Protein AF-A0A925JYM6-F1 (afdb_monomer_lite)

pLDDT: mean 87.82, std 14.3, range [39.72, 98.0]

Foldseek 3Di:
DDPPPPPDDDDDDDDDPVVLVVLCVVQVHPDSVRSVVSVVVVVVVVVVVVVVVVVVVVVVVVVCVVVVHDDDDPVCPPDDD

Radius of gyration: 20.83 Å; chains: 1; bounding box: 32×36×55 Å

Secondary structure (DSSP, 8-state):
----------------HHHHHHHHHHTT-SSHHHHHHHHHHHHHHHHHHHHHHHHHHHHHHHHHHHTT-----TTS-S---

Structure (mmCIF, N/CA/C/O backbone):
data_AF-A0A925JYM6-F1
#
_entry.id   AF-A0A925JYM6-F1
#
loop_
_atom_site.group_PDB
_atom_site.id
_atom_site.type_symbol
_atom_site.label_atom_id
_atom_site.label_alt_id
_atom_site.label_comp_id
_atom_site.label_asym_id
_atom_site.label_entity_id
_atom_site.label_seq_id
_atom_site.pdbx_PDB_ins_code
_atom_site.Cartn_x
_atom_site.Cartn_y
_atom_site.Cartn_z
_atom_site.occupancy
_atom_site.B_iso_or_equiv
_atom_site.auth_seq_id
_atom_site.auth_comp_id
_atom_site.auth_asym_id
_atom_site.auth_atom_id
_atom_site.pdbx_PDB_model_num
ATOM 1 N N . MET A 1 1 ? 13.306 -20.309 14.190 1.00 39.72 1 MET A N 1
ATOM 2 C CA . MET A 1 1 ? 12.410 -19.430 14.967 1.00 39.72 1 MET A CA 1
ATOM 3 C C . MET A 1 1 ? 13.025 -18.054 14.878 1.00 39.72 1 MET A C 1
ATOM 5 O O . MET A 1 1 ? 13.988 -17.789 15.587 1.00 39.72 1 MET A O 1
ATOM 9 N N . ASP A 1 2 ? 12.571 -17.253 13.920 1.00 44.28 2 ASP A N 1
ATOM 10 C CA . ASP A 1 2 ? 13.158 -15.939 13.675 1.00 44.28 2 ASP A CA 1
ATOM 11 C C . ASP A 1 2 ? 12.783 -15.019 14.833 1.00 44.28 2 ASP A C 1
ATOM 13 O O . ASP A 1 2 ? 11.629 -14.637 15.017 1.00 44.28 2 ASP A O 1
ATOM 17 N N . ASN A 1 3 ? 13.771 -14.736 15.679 1.00 47.84 3 ASN A N 1
ATOM 18 C CA . ASN A 1 3 ? 13.641 -13.833 16.808 1.00 47.84 3 ASN A CA 1
ATOM 19 C C . ASN A 1 3 ? 13.784 -12.392 16.304 1.00 47.84 3 ASN A C 1
ATOM 21 O O . ASN A 1 3 ? 14.787 -11.725 16.556 1.00 47.84 3 ASN A O 1
ATOM 25 N N . THR A 1 4 ? 12.809 -11.923 15.528 1.00 51.75 4 THR A N 1
ATOM 26 C CA . THR A 1 4 ? 12.737 -10.516 15.137 1.00 51.75 4 THR A CA 1
ATOM 27 C C . THR A 1 4 ? 12.163 -9.746 16.318 1.00 51.75 4 THR A C 1
ATOM 29 O O . THR A 1 4 ? 10.956 -9.748 16.564 1.00 51.75 4 THR A O 1
ATOM 32 N N . THR A 1 5 ? 13.031 -9.113 17.102 1.00 55.56 5 THR A N 1
ATOM 33 C CA . THR A 1 5 ? 12.631 -8.229 18.198 1.00 55.56 5 THR A CA 1
ATOM 34 C C . THR A 1 5 ? 11.708 -7.147 17.636 1.00 55.56 5 THR A C 1
ATOM 36 O O . THR A 1 5 ? 12.133 -6.294 16.859 1.00 55.56 5 THR A O 1
ATOM 39 N N . SER A 1 6 ? 10.422 -7.205 17.989 1.00 69.38 6 SER A N 1
ATOM 40 C CA . SER A 1 6 ? 9.400 -6.264 17.523 1.00 69.38 6 SER A CA 1
ATOM 41 C C . SER A 1 6 ? 9.789 -4.833 17.918 1.00 69.38 6 SER A C 1
ATOM 43 O O . SER A 1 6 ? 9.634 -4.451 19.075 1.00 69.38 6 SER A O 1
ATOM 45 N N . GLN A 1 7 ? 10.233 -4.019 16.953 1.00 84.31 7 GLN A N 1
ATOM 46 C CA . GLN A 1 7 ? 10.549 -2.587 17.120 1.00 84.31 7 GLN A CA 1
ATOM 47 C C . GLN A 1 7 ? 9.293 -1.704 17.276 1.00 84.31 7 GLN A C 1
ATOM 49 O O . GLN A 1 7 ? 9.334 -0.490 17.063 1.00 84.31 7 GLN A O 1
ATOM 54 N N . ARG A 1 8 ? 8.150 -2.299 17.641 1.00 81.56 8 ARG A N 1
ATOM 55 C CA . ARG A 1 8 ? 6.898 -1.571 17.838 1.00 81.56 8 ARG A CA 1
ATOM 56 C C . ARG A 1 8 ? 7.045 -0.586 18.986 1.00 81.56 8 ARG A C 1
ATOM 58 O O . ARG A 1 8 ? 7.463 -0.931 20.090 1.00 81.56 8 ARG A O 1
ATOM 65 N N . ARG A 1 9 ? 6.659 0.655 18.719 1.00 85.56 9 ARG A N 1
ATOM 66 C CA . ARG A 1 9 ? 6.604 1.731 19.704 1.00 85.56 9 ARG A CA 1
ATOM 67 C C . ARG A 1 9 ? 5.207 2.322 19.685 1.00 85.56 9 ARG A C 1
ATOM 69 O O . ARG A 1 9 ? 4.707 2.651 18.615 1.00 85.56 9 ARG A O 1
ATOM 76 N N . ASN A 1 10 ? 4.612 2.513 20.859 1.00 84.38 10 ASN A N 1
ATOM 77 C CA . ASN A 1 10 ? 3.343 3.225 20.963 1.00 84.38 10 ASN A CA 1
ATOM 78 C C . ASN A 1 10 ? 3.551 4.690 20.567 1.00 84.38 10 ASN A C 1
ATOM 80 O O . ASN A 1 10 ? 4.442 5.369 21.083 1.00 84.38 10 ASN A O 1
ATOM 84 N N . LYS A 1 11 ? 2.738 5.163 19.625 1.00 83.12 11 LYS A N 1
ATOM 85 C CA . LYS A 1 11 ? 2.733 6.545 19.147 1.00 83.12 11 LYS A CA 1
ATOM 86 C C . LYS A 1 11 ? 1.350 7.133 19.389 1.00 83.12 11 LYS A C 1
ATOM 88 O O . LYS A 1 11 ? 0.352 6.490 19.087 1.00 83.12 11 LYS A O 1
ATOM 93 N N . HIS A 1 12 ? 1.293 8.351 19.916 1.00 87.50 12 HIS A N 1
ATOM 94 C CA . HIS A 1 12 ? 0.051 9.116 19.989 1.00 87.50 12 HIS A CA 1
ATOM 95 C C . HIS A 1 12 ? -0.077 9.947 18.715 1.00 87.50 12 HIS A C 1
ATOM 97 O O . HIS A 1 12 ? 0.585 10.970 18.565 1.00 87.50 12 HIS A O 1
ATOM 103 N N . LEU A 1 13 ? -0.883 9.454 17.778 1.00 89.69 13 LEU A N 1
ATOM 104 C CA . LEU A 1 13 ? -1.172 10.109 16.506 1.00 89.69 13 LEU A CA 1
ATOM 105 C C . LEU A 1 13 ? -2.616 10.608 16.513 1.00 89.69 13 LEU A C 1
ATOM 107 O O . LEU A 1 13 ? -3.502 9.934 17.035 1.00 89.69 13 LEU A O 1
ATOM 111 N N . ILE A 1 14 ? -2.856 11.764 15.897 1.00 94.25 14 ILE A N 1
ATOM 112 C CA . ILE A 1 14 ? -4.208 12.242 15.598 1.00 94.25 14 ILE A CA 1
ATOM 113 C C . ILE A 1 14 ? -4.522 11.795 14.172 1.00 94.25 14 ILE A C 1
ATOM 115 O O . ILE A 1 14 ? -3.892 12.258 13.223 1.00 94.25 14 ILE A O 1
ATOM 119 N N . LEU A 1 15 ? -5.460 10.861 14.030 1.00 93.44 15 LEU A N 1
ATOM 120 C CA . LEU A 1 15 ? -5.827 10.255 12.753 1.00 93.44 15 LEU A CA 1
ATOM 121 C C . LEU A 1 15 ? -7.315 10.456 12.470 1.00 93.44 15 LEU A C 1
ATOM 123 O O . LEU A 1 15 ? -8.142 10.526 13.377 1.00 93.44 15 LEU A O 1
ATOM 127 N N . ASP A 1 16 ? -7.653 10.526 11.186 1.00 97.19 16 ASP A N 1
ATOM 128 C CA . ASP A 1 16 ? -9.040 10.577 10.732 1.00 97.19 16 ASP A CA 1
ATOM 129 C C . ASP A 1 16 ? -9.701 9.201 10.909 1.00 97.19 16 ASP A C 1
ATOM 131 O O . ASP A 1 16 ? -9.361 8.221 10.232 1.00 97.19 16 ASP A O 1
ATOM 135 N N . GLN A 1 17 ? -10.680 9.144 11.811 1.00 96.69 17 GLN A N 1
ATOM 136 C CA . GLN A 1 17 ? -11.372 7.914 12.175 1.00 96.69 17 GLN A CA 1
ATOM 137 C C . GLN A 1 17 ? -12.155 7.295 11.008 1.00 96.69 17 GLN A C 1
ATOM 139 O O . GLN A 1 17 ? -12.233 6.068 10.892 1.00 96.69 17 GLN A O 1
ATOM 144 N N . ALA A 1 18 ? -12.713 8.111 10.109 1.00 97.81 18 ALA A N 1
ATOM 145 C CA . ALA A 1 18 ? -13.451 7.609 8.953 1.00 97.81 18 ALA A CA 1
ATOM 146 C C . ALA A 1 18 ? -12.503 6.935 7.951 1.00 97.81 18 ALA A C 1
ATOM 148 O O . ALA A 1 18 ? -12.812 5.860 7.422 1.00 97.81 18 ALA A O 1
ATOM 149 N N . LYS A 1 19 ? -11.314 7.517 7.742 1.00 97.12 19 LYS A N 1
ATOM 150 C CA . LYS A 1 19 ? -10.266 6.909 6.907 1.00 97.12 19 LYS A CA 1
ATOM 151 C C . LYS A 1 19 ? -9.766 5.596 7.500 1.00 97.12 19 LYS A C 1
ATOM 153 O O . LYS A 1 19 ? -9.659 4.623 6.755 1.00 97.12 19 LYS A O 1
ATOM 158 N N . LEU A 1 20 ? -9.548 5.526 8.816 1.00 96.31 20 LEU A N 1
ATOM 159 C CA . LEU A 1 20 ? -9.140 4.287 9.488 1.00 96.31 20 LEU A CA 1
ATOM 160 C C . LEU A 1 20 ? -10.173 3.171 9.315 1.00 96.31 20 LEU A C 1
ATOM 162 O O . LEU A 1 20 ? -9.818 2.065 8.914 1.00 96.31 20 LEU A O 1
ATOM 166 N N . LYS A 1 21 ? -11.465 3.457 9.518 1.00 97.38 21 LYS A N 1
ATOM 167 C CA . LYS A 1 21 ? -12.527 2.455 9.311 1.00 97.38 21 LYS A CA 1
ATOM 168 C C . LYS A 1 21 ? -12.604 1.978 7.863 1.00 97.38 21 LYS A C 1
ATOM 170 O O . LYS A 1 21 ? -12.849 0.795 7.622 1.00 97.38 21 LYS A O 1
ATOM 175 N N . LYS A 1 22 ? -12.386 2.869 6.891 1.00 97.62 22 LYS A N 1
ATOM 176 C CA . LYS A 1 22 ? -12.325 2.487 5.475 1.00 97.62 22 LYS A CA 1
ATOM 177 C C . LYS A 1 22 ? -11.105 1.608 5.192 1.00 97.62 22 LYS A C 1
ATOM 179 O O . LYS A 1 22 ? -11.263 0.572 4.551 1.00 97.62 22 LYS A O 1
ATOM 184 N N . ALA A 1 23 ? -9.935 1.973 5.712 1.00 97.19 23 ALA A N 1
ATOM 185 C CA . ALA A 1 23 ? -8.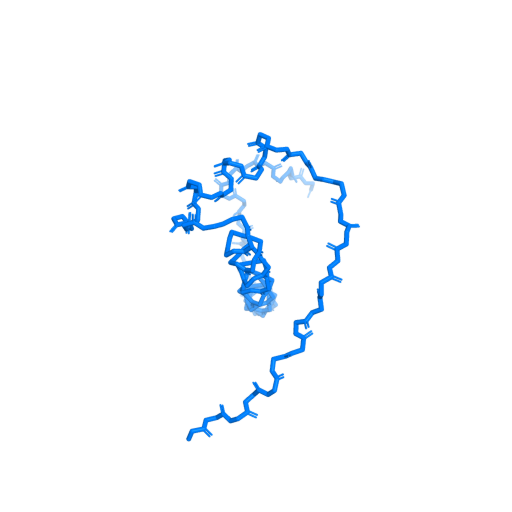713 1.185 5.578 1.00 97.19 23 ALA A CA 1
ATOM 186 C C . ALA A 1 23 ? -8.869 -0.214 6.195 1.00 97.19 23 ALA A C 1
ATOM 188 O O . ALA A 1 23 ? -8.543 -1.194 5.535 1.00 97.19 23 ALA A O 1
ATOM 189 N N . GLN A 1 24 ? -9.467 -0.334 7.389 1.00 98.00 24 GLN A N 1
ATOM 190 C CA . GLN A 1 24 ? -9.768 -1.633 8.005 1.00 98.00 24 GLN A CA 1
ATOM 191 C C . GLN A 1 24 ? -10.595 -2.537 7.081 1.00 98.00 24 GLN A C 1
ATOM 193 O O . GLN A 1 24 ? -10.267 -3.709 6.919 1.00 98.00 24 GLN A O 1
ATOM 198 N N . LYS A 1 25 ? -11.641 -1.990 6.444 1.00 97.62 25 LYS A N 1
ATOM 199 C CA . LYS A 1 25 ? -12.491 -2.743 5.507 1.00 97.62 25 LYS A CA 1
ATOM 200 C C . LYS A 1 25 ? -11.732 -3.163 4.251 1.00 97.62 25 LYS A C 1
ATOM 202 O O . LYS A 1 25 ? -11.807 -4.324 3.872 1.00 97.62 25 LYS A O 1
ATOM 207 N N . VAL A 1 26 ? -11.006 -2.234 3.625 1.00 97.75 26 VAL A N 1
ATOM 208 C CA . VAL A 1 26 ? -10.237 -2.494 2.394 1.00 97.75 26 VAL A CA 1
ATOM 209 C C . VAL A 1 26 ? -9.151 -3.544 2.632 1.00 97.75 26 VAL A C 1
ATOM 211 O O . VAL A 1 26 ? -8.960 -4.424 1.802 1.00 97.75 26 VAL A O 1
ATOM 214 N N . LEU A 1 27 ? -8.476 -3.479 3.779 1.00 97.19 27 LEU A N 1
ATOM 215 C CA . LEU A 1 27 ? -7.353 -4.352 4.123 1.00 97.19 27 LEU A CA 1
ATOM 216 C C . LEU A 1 27 ? -7.776 -5.623 4.877 1.00 97.19 27 LEU A C 1
ATOM 218 O O . LEU A 1 27 ? -6.914 -6.401 5.289 1.00 97.19 27 LEU A O 1
ATOM 222 N N . GLY A 1 28 ? -9.078 -5.826 5.118 1.00 96.75 28 GLY A N 1
ATOM 223 C CA . GLY A 1 28 ? -9.601 -6.967 5.878 1.00 96.75 28 GLY A CA 1
ATOM 224 C C . GLY A 1 28 ? -9.022 -7.085 7.294 1.00 96.75 28 GLY A C 1
ATOM 225 O O . GLY A 1 28 ? -8.797 -8.195 7.778 1.00 96.75 28 GLY A O 1
ATOM 226 N N . ALA A 1 29 ? -8.701 -5.955 7.927 1.00 97.75 29 ALA A N 1
ATOM 227 C CA . ALA A 1 29 ? -8.059 -5.902 9.237 1.00 97.75 29 ALA A CA 1
ATOM 228 C C . ALA A 1 29 ? -9.096 -5.856 10.367 1.00 97.75 29 ALA A C 1
ATOM 230 O O . ALA A 1 29 ? -10.091 -5.131 10.294 1.00 97.75 29 ALA A O 1
ATOM 231 N N . LYS A 1 30 ? -8.838 -6.593 11.450 1.00 96.25 30 LYS A N 1
ATOM 232 C CA . LYS A 1 30 ? -9.719 -6.671 12.623 1.00 96.25 30 LYS A CA 1
ATOM 233 C C . LYS A 1 30 ? -9.541 -5.474 13.552 1.00 96.25 30 LYS A C 1
ATOM 235 O O . LYS A 1 30 ? -10.500 -5.053 14.194 1.00 96.25 30 LYS A O 1
ATOM 240 N N . THR A 1 31 ? -8.337 -4.905 13.613 1.00 95.88 31 THR A N 1
ATOM 241 C CA . THR A 1 31 ? -8.018 -3.749 14.472 1.00 95.88 31 THR A CA 1
ATOM 242 C C . THR A 1 31 ? -7.464 -2.568 13.678 1.00 95.88 31 THR A C 1
ATOM 244 O O . THR A 1 31 ? -7.056 -2.714 12.526 1.00 95.88 31 THR A O 1
ATOM 247 N N . GLU A 1 32 ? -7.486 -1.376 14.276 1.00 94.44 32 GLU A N 1
ATOM 248 C CA . GLU A 1 32 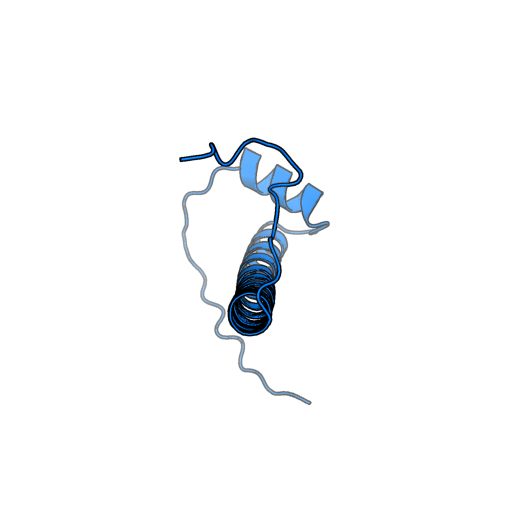? -6.930 -0.164 13.658 1.00 94.44 32 GLU A CA 1
ATOM 249 C C . GLU A 1 32 ? -5.408 -0.261 13.536 1.00 94.44 32 GLU A C 1
ATOM 251 O O . GLU A 1 32 ? -4.862 0.071 12.489 1.00 94.44 32 GLU A O 1
ATOM 256 N N . THR A 1 33 ? -4.734 -0.810 14.550 1.00 93.81 33 THR A N 1
ATOM 257 C CA . THR A 1 33 ? -3.298 -1.108 14.490 1.00 93.81 33 THR A CA 1
ATOM 258 C C . THR A 1 33 ? -2.980 -2.069 13.351 1.00 93.81 33 THR A C 1
ATOM 260 O O . THR A 1 33 ? -2.103 -1.784 12.550 1.00 93.81 33 THR A O 1
ATOM 263 N N . GLU A 1 34 ? -3.722 -3.169 13.216 1.00 95.81 34 GLU A N 1
ATOM 264 C CA . GLU A 1 34 ? -3.523 -4.124 12.118 1.00 95.81 34 GLU A CA 1
ATOM 265 C C . GLU A 1 34 ? -3.748 -3.480 10.744 1.00 95.81 34 GLU A C 1
ATOM 267 O O . GLU A 1 34 ? -3.021 -3.787 9.804 1.00 95.81 34 GLU A O 1
ATOM 272 N N . ALA A 1 35 ? -4.717 -2.569 10.616 1.00 97.12 35 ALA A N 1
ATOM 273 C CA . ALA A 1 35 ? -4.917 -1.830 9.373 1.00 97.12 35 ALA A CA 1
ATOM 274 C C . ALA A 1 35 ? -3.742 -0.906 9.052 1.00 97.12 35 ALA A C 1
ATOM 276 O O . ALA A 1 35 ? -3.354 -0.820 7.892 1.00 97.12 35 ALA A O 1
ATOM 277 N N . ILE A 1 36 ? -3.175 -0.231 10.055 1.00 94.88 36 ILE A N 1
ATOM 278 C CA . ILE A 1 36 ? -2.000 0.625 9.868 1.00 94.88 36 ILE A CA 1
ATOM 279 C C . ILE A 1 36 ? -0.793 -0.220 9.457 1.00 94.88 36 ILE A C 1
ATOM 281 O O . ILE A 1 36 ? -0.165 0.096 8.454 1.00 94.88 36 ILE A O 1
ATOM 285 N N . GLU A 1 37 ? -0.505 -1.311 10.168 1.00 95.12 37 GLU A N 1
ATOM 286 C CA . GLU A 1 37 ? 0.630 -2.189 9.848 1.00 95.12 37 GLU A CA 1
ATOM 287 C C . GLU A 1 37 ? 0.491 -2.771 8.431 1.00 95.12 37 GLU A C 1
ATOM 289 O O . GLU A 1 37 ? 1.398 -2.627 7.621 1.00 95.12 37 GLU A O 1
ATOM 294 N N . ARG A 1 38 ? -0.689 -3.293 8.061 1.00 96.88 38 ARG A N 1
ATOM 295 C CA . ARG A 1 38 ? -0.935 -3.792 6.695 1.00 96.88 38 ARG A CA 1
ATOM 296 C C . ARG A 1 38 ? -0.838 -2.710 5.626 1.00 96.88 38 ARG A C 1
ATOM 298 O O . ARG A 1 38 ? -0.422 -3.000 4.509 1.00 96.88 38 ARG A O 1
ATOM 305 N N . ALA A 1 39 ? -1.261 -1.482 5.925 1.00 96.88 39 ALA A N 1
ATOM 306 C CA . ALA A 1 39 ? -1.123 -0.371 4.990 1.00 96.88 39 ALA A CA 1
ATOM 307 C C . ALA A 1 39 ? 0.353 -0.023 4.757 1.00 96.88 39 ALA A C 1
ATOM 309 O O . ALA A 1 39 ? 0.735 0.260 3.622 1.00 96.88 39 ALA A O 1
ATOM 310 N N . LEU A 1 40 ? 1.169 -0.063 5.817 1.00 95.88 40 LEU A N 1
ATOM 311 C CA . LEU A 1 40 ? 2.612 0.158 5.739 1.00 95.88 40 LEU A CA 1
ATOM 312 C C . LEU A 1 40 ? 3.302 -0.955 4.943 1.00 95.88 40 LEU A C 1
ATOM 314 O O . LEU A 1 40 ? 4.045 -0.651 4.013 1.00 95.88 40 LEU A O 1
ATOM 318 N N . ASP A 1 41 ? 2.992 -2.218 5.231 1.00 96.62 41 ASP A N 1
ATOM 319 C CA . ASP A 1 41 ? 3.512 -3.353 4.460 1.00 96.62 41 ASP A CA 1
ATOM 320 C C . ASP A 1 41 ? 3.121 -3.221 2.980 1.00 96.62 41 ASP A C 1
ATOM 322 O O . ASP A 1 41 ? 3.960 -3.295 2.086 1.00 96.62 41 ASP A O 1
ATOM 326 N N . SER A 1 42 ? 1.849 -2.907 2.708 1.00 96.81 42 SER A N 1
ATOM 327 C CA . SER A 1 42 ? 1.343 -2.778 1.342 1.00 96.81 42 SER A CA 1
ATOM 328 C C . SER A 1 42 ? 2.020 -1.665 0.543 1.00 96.81 42 SER A C 1
ATOM 330 O O . SER A 1 42 ? 2.188 -1.838 -0.664 1.00 96.81 42 SER A O 1
ATOM 332 N N . VAL A 1 43 ? 2.347 -0.518 1.153 1.00 97.19 43 VAL A N 1
ATOM 333 C CA . VAL A 1 43 ? 3.005 0.584 0.428 1.00 97.19 43 VAL A CA 1
ATOM 334 C C . VAL A 1 43 ? 4.482 0.287 0.176 1.00 97.19 43 VAL A C 1
ATOM 336 O O . VAL A 1 43 ? 4.987 0.638 -0.887 1.00 97.19 43 VAL A O 1
ATOM 339 N N . ILE A 1 44 ? 5.151 -0.407 1.102 1.00 97.25 44 ILE A N 1
ATOM 340 C CA . ILE A 1 44 ? 6.534 -0.864 0.920 1.00 97.25 44 ILE A CA 1
ATOM 341 C C . ILE A 1 44 ? 6.594 -1.883 -0.222 1.00 97.25 44 ILE A C 1
ATOM 343 O O . ILE A 1 44 ? 7.359 -1.705 -1.169 1.00 97.25 44 ILE A O 1
ATOM 347 N N . ASP A 1 45 ? 5.723 -2.893 -0.194 1.00 96.56 45 ASP A N 1
ATOM 348 C CA . ASP A 1 45 ? 5.663 -3.915 -1.239 1.00 96.56 45 ASP A CA 1
ATOM 349 C C . ASP A 1 45 ? 5.337 -3.318 -2.618 1.00 96.56 45 ASP A C 1
ATOM 351 O O . ASP A 1 45 ? 5.832 -3.780 -3.651 1.00 96.56 45 ASP A O 1
ATOM 355 N N . GLU A 1 46 ? 4.467 -2.306 -2.654 1.00 97.38 46 GLU A N 1
ATOM 356 C CA . GLU A 1 46 ? 4.106 -1.596 -3.880 1.00 97.38 46 GLU A CA 1
ATOM 357 C C . GLU A 1 46 ? 5.285 -0.796 -4.445 1.00 97.38 46 GLU A C 1
ATOM 359 O O . GLU A 1 46 ? 5.525 -0.855 -5.651 1.00 97.38 46 GLU A O 1
ATOM 364 N N . ASP A 1 47 ? 6.064 -0.112 -3.602 1.00 97.75 47 ASP A N 1
ATOM 365 C CA . ASP A 1 47 ? 7.285 0.575 -4.037 1.00 97.75 47 ASP A CA 1
ATOM 366 C C . ASP A 1 47 ? 8.299 -0.410 -4.638 1.00 97.75 47 ASP A C 1
ATOM 368 O O . ASP A 1 47 ? 8.821 -0.190 -5.734 1.00 97.75 47 ASP A O 1
ATOM 372 N N . GLU A 1 48 ? 8.505 -1.565 -4.001 1.00 96.75 48 GLU A N 1
ATOM 373 C CA . GLU A 1 48 ? 9.403 -2.598 -4.524 1.00 96.75 48 GLU A CA 1
ATOM 374 C C . GLU A 1 48 ? 8.931 -3.177 -5.865 1.00 96.75 48 GLU A C 1
ATOM 376 O O . GLU A 1 48 ? 9.741 -3.431 -6.770 1.00 96.75 48 GLU A O 1
ATOM 381 N N . ARG A 1 49 ? 7.621 -3.410 -6.023 1.00 96.56 49 ARG A N 1
ATOM 382 C CA . ARG A 1 49 ? 7.033 -3.828 -7.306 1.00 96.56 49 ARG A CA 1
ATOM 383 C C . ARG A 1 49 ? 7.241 -2.763 -8.374 1.00 96.56 49 ARG A C 1
ATOM 385 O O . ARG A 1 49 ? 7.739 -3.093 -9.452 1.00 96.56 49 ARG A O 1
ATOM 392 N N . ASN A 1 50 ? 6.932 -1.509 -8.064 1.00 97.06 50 ASN A N 1
ATOM 393 C CA . ASN A 1 50 ? 7.059 -0.394 -8.996 1.00 97.06 50 ASN A CA 1
ATOM 394 C C . ASN A 1 50 ? 8.508 -0.170 -9.413 1.00 97.06 50 ASN A C 1
ATOM 396 O O . ASN A 1 50 ? 8.787 -0.034 -10.603 1.00 97.06 50 ASN A O 1
ATOM 400 N N . ARG A 1 51 ? 9.455 -0.238 -8.476 1.00 96.75 51 ARG A N 1
ATOM 401 C CA . ARG A 1 51 ? 10.885 -0.140 -8.777 1.00 96.75 51 ARG A CA 1
ATOM 402 C C . ARG A 1 51 ? 11.346 -1.243 -9.728 1.00 96.75 51 ARG A C 1
ATOM 404 O O . ARG A 1 51 ? 12.090 -0.967 -10.670 1.00 96.75 51 ARG A O 1
ATOM 411 N N . ARG A 1 52 ? 10.907 -2.489 -9.514 1.00 97.00 52 ARG A N 1
ATOM 412 C CA . ARG A 1 52 ? 11.231 -3.612 -10.411 1.00 97.00 52 ARG A CA 1
ATOM 413 C C . ARG A 1 52 ? 10.603 -3.443 -11.791 1.00 97.00 52 ARG A C 1
ATOM 415 O O . ARG A 1 52 ? 11.297 -3.642 -12.786 1.00 97.00 52 ARG A O 1
ATOM 422 N N . ALA A 1 53 ? 9.331 -3.053 -11.851 1.00 96.69 53 ALA A N 1
ATOM 423 C CA . ALA A 1 53 ? 8.625 -2.810 -13.104 1.00 96.69 53 ALA A CA 1
ATOM 424 C C . ALA A 1 53 ? 9.298 -1.692 -13.913 1.00 96.69 53 ALA A C 1
ATOM 426 O O . ALA A 1 53 ? 9.597 -1.888 -15.089 1.00 96.69 53 ALA A O 1
ATOM 427 N N . TRP A 1 54 ? 9.638 -0.571 -13.272 1.00 95.75 54 TRP A N 1
ATOM 428 C CA . TRP A 1 54 ? 10.344 0.536 -13.915 1.00 95.75 54 TRP A CA 1
ATOM 429 C C . TRP A 1 54 ? 11.740 0.155 -14.394 1.00 95.75 54 TRP A C 1
ATOM 431 O O . TRP A 1 54 ? 12.105 0.488 -15.517 1.00 95.75 54 TRP A O 1
ATOM 441 N N . ALA A 1 55 ? 12.512 -0.583 -13.593 1.00 96.00 55 ALA A N 1
ATOM 442 C CA . ALA A 1 55 ? 13.832 -1.047 -14.011 1.00 96.00 55 ALA A CA 1
ATOM 443 C C . ALA A 1 55 ? 13.755 -1.997 -15.220 1.00 96.00 55 ALA A C 1
ATOM 445 O O . ALA A 1 55 ? 14.591 -1.926 -16.122 1.00 96.00 55 ALA A O 1
ATOM 446 N N . ALA A 1 56 ? 12.755 -2.882 -15.257 1.00 95.50 56 ALA A N 1
ATOM 447 C CA . ALA A 1 56 ? 12.511 -3.748 -16.405 1.00 95.50 56 ALA A CA 1
ATOM 448 C C . ALA A 1 56 ? 12.081 -2.940 -17.638 1.00 95.50 56 ALA A C 1
ATOM 450 O O . ALA A 1 56 ? 12.583 -3.185 -18.735 1.00 95.50 56 ALA A O 1
ATOM 451 N N . HIS A 1 57 ? 11.206 -1.952 -17.449 1.00 93.31 57 HIS A N 1
ATOM 452 C CA . HIS A 1 57 ? 10.726 -1.090 -18.520 1.00 93.31 57 HIS A CA 1
ATOM 453 C C . HIS A 1 57 ? 11.853 -0.240 -19.122 1.00 93.31 57 HIS A C 1
ATOM 455 O O . HIS A 1 57 ? 12.015 -0.231 -20.336 1.00 93.31 57 HIS A O 1
ATOM 461 N N . ASP A 1 58 ? 12.705 0.382 -18.301 1.00 94.12 58 ASP A N 1
ATOM 462 C CA . ASP A 1 58 ? 13.883 1.128 -18.770 1.00 94.12 58 ASP A CA 1
ATOM 463 C C . ASP A 1 58 ? 14.832 0.233 -19.587 1.00 94.12 58 ASP A C 1
ATOM 465 O O . ASP A 1 58 ? 15.245 0.601 -20.689 1.00 94.12 58 ASP A O 1
ATOM 469 N N . ARG A 1 59 ? 15.117 -0.990 -19.113 1.00 93.38 59 ARG A N 1
ATOM 470 C CA . ARG A 1 59 ? 15.933 -1.959 -19.869 1.00 93.38 59 ARG A CA 1
ATOM 471 C C . ARG A 1 59 ? 15.307 -2.315 -21.213 1.00 93.38 59 ARG A C 1
ATOM 473 O O . ARG A 1 59 ? 16.024 -2.385 -22.211 1.00 93.38 59 ARG A O 1
ATOM 480 N N . PHE A 1 60 ? 13.995 -2.535 -21.233 1.00 91.81 60 PHE A N 1
ATOM 481 C CA . PHE A 1 60 ? 13.253 -2.820 -22.453 1.00 91.81 60 PHE A CA 1
ATOM 482 C C . PHE A 1 60 ? 13.322 -1.648 -23.438 1.00 91.81 60 PHE A C 1
ATOM 484 O O . PHE A 1 60 ? 13.718 -1.860 -24.580 1.00 91.81 60 PHE A O 1
ATOM 491 N N . LEU A 1 61 ? 13.034 -0.417 -23.001 1.00 89.81 61 LEU A N 1
ATOM 492 C CA . LEU A 1 61 ? 13.089 0.779 -23.849 1.00 89.81 61 LEU A CA 1
ATOM 493 C C . LEU A 1 61 ? 14.486 0.999 -24.443 1.00 89.81 61 LEU A C 1
ATOM 495 O O . LEU A 1 61 ? 14.618 1.276 -25.633 1.00 89.81 61 LEU A O 1
ATOM 499 N N . ARG A 1 62 ? 15.548 0.814 -23.647 1.00 89.81 62 ARG A N 1
ATOM 500 C CA . ARG A 1 62 ? 16.938 0.916 -24.130 1.00 89.81 62 ARG A CA 1
ATOM 501 C C . ARG A 1 62 ? 17.280 -0.144 -25.171 1.00 89.81 62 ARG A C 1
ATOM 503 O O . ARG A 1 62 ? 18.036 0.140 -26.098 1.00 89.81 62 ARG A O 1
ATOM 510 N N . ALA A 1 63 ? 16.777 -1.365 -25.002 1.00 91.12 63 ALA A N 1
ATOM 511 C CA . ALA A 1 63 ? 16.954 -2.425 -25.988 1.00 91.12 63 ALA A CA 1
ATOM 512 C C . ALA A 1 63 ? 16.164 -2.115 -27.268 1.00 91.12 63 ALA A C 1
ATOM 514 O O . ALA A 1 63 ? 16.740 -2.136 -28.348 1.00 91.12 63 ALA A O 1
ATOM 515 N N . ALA A 1 64 ? 14.893 -1.730 -27.138 1.00 89.06 64 ALA A N 1
ATOM 516 C CA . ALA A 1 64 ? 14.022 -1.366 -28.251 1.00 89.06 64 ALA A CA 1
ATOM 517 C C . ALA A 1 64 ? 14.602 -0.2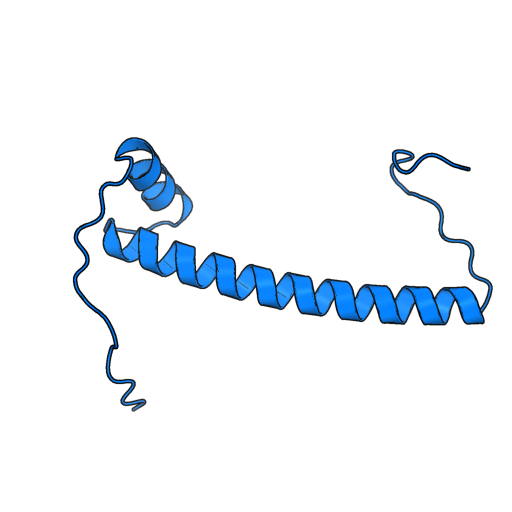22 -29.096 1.00 89.06 64 ALA A C 1
ATOM 519 O O . ALA A 1 64 ? 14.650 -0.333 -30.317 1.00 89.06 64 ALA A O 1
ATOM 520 N N . ALA A 1 65 ? 15.120 0.831 -28.456 1.00 86.31 65 ALA A N 1
ATOM 521 C CA . ALA A 1 65 ? 15.768 1.945 -29.145 1.00 86.31 65 ALA A CA 1
ATOM 522 C C . ALA A 1 65 ? 17.022 1.514 -29.926 1.00 86.31 65 ALA A C 1
ATOM 524 O O . ALA A 1 65 ? 17.261 2.012 -31.022 1.00 86.31 65 ALA A O 1
ATOM 525 N N . ARG A 1 66 ? 17.812 0.571 -29.391 1.00 89.50 66 ARG A N 1
ATOM 526 C CA . ARG A 1 66 ? 18.997 0.031 -30.080 1.00 89.50 66 ARG A CA 1
ATOM 527 C C . ARG A 1 66 ? 18.624 -0.780 -31.320 1.00 89.50 66 ARG A C 1
ATOM 529 O O . ARG A 1 66 ? 19.315 -0.699 -32.325 1.00 89.50 66 ARG A O 1
ATOM 536 N N . GL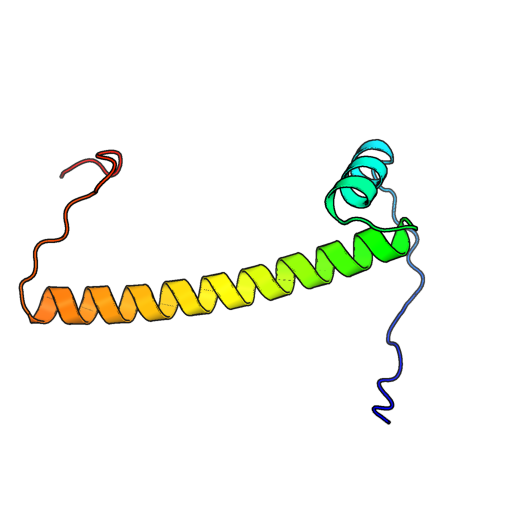U A 1 67 ? 17.540 -1.540 -31.227 1.00 91.62 67 GLU A N 1
ATOM 537 C CA . GLU A 1 67 ? 17.004 -2.373 -32.309 1.00 91.62 67 GLU A CA 1
ATOM 538 C C . GLU A 1 67 ? 16.098 -1.580 -33.277 1.00 91.62 67 GLU A C 1
ATOM 540 O O . GLU A 1 67 ? 15.569 -2.137 -34.236 1.00 91.62 67 GLU A O 1
ATOM 545 N N . GLY A 1 68 ? 15.895 -0.277 -33.040 1.00 89.06 68 GLY A N 1
ATOM 546 C CA . GLY A 1 68 ? 15.088 0.596 -33.896 1.00 89.06 68 GLY A CA 1
ATOM 547 C C . GLY A 1 68 ? 13.575 0.353 -33.832 1.00 89.06 68 GLY A C 1
ATOM 548 O O . GLY A 1 68 ? 12.864 0.734 -34.762 1.00 89.06 68 GLY A O 1
ATOM 549 N N . LEU A 1 69 ? 13.056 -0.267 -32.765 1.00 85.94 69 LEU A N 1
ATOM 550 C CA . LEU A 1 69 ? 11.613 -0.464 -32.603 1.00 85.94 69 LEU A CA 1
ATOM 551 C C . LEU A 1 69 ? 10.909 0.863 -32.295 1.00 85.94 69 LEU A C 1
ATOM 553 O O . LEU A 1 69 ? 11.283 1.587 -31.372 1.00 85.94 69 LEU A O 1
ATOM 557 N N . GLN A 1 70 ? 9.831 1.136 -33.028 1.00 81.44 70 GLN A N 1
ATOM 558 C CA . GLN A 1 70 ? 8.927 2.247 -32.749 1.00 81.44 70 GLN A CA 1
ATOM 559 C C . GLN A 1 70 ? 7.865 1.805 -31.739 1.00 81.44 70 GLN A C 1
ATOM 561 O O . GLN A 1 70 ? 7.142 0.834 -31.962 1.00 81.44 70 GLN A O 1
ATOM 566 N N . ILE A 1 71 ? 7.783 2.513 -30.613 1.00 78.06 71 ILE A N 1
ATOM 567 C CA . ILE A 1 71 ? 6.783 2.270 -29.571 1.00 78.06 71 ILE A CA 1
ATOM 568 C C . ILE A 1 71 ? 5.727 3.363 -29.683 1.00 78.06 71 ILE A C 1
ATOM 570 O O . ILE A 1 71 ? 6.034 4.544 -29.536 1.00 78.06 71 ILE A O 1
ATOM 574 N N . HIS A 1 72 ? 4.486 2.961 -29.941 1.00 81.62 72 HIS A N 1
ATOM 575 C CA . HIS A 1 72 ? 3.346 3.868 -29.994 1.00 81.62 72 HIS A CA 1
ATOM 576 C C . HIS A 1 72 ? 2.631 3.912 -28.642 1.00 81.62 72 HIS A C 1
ATOM 578 O O . HIS A 1 72 ? 2.504 2.888 -27.966 1.00 81.62 72 HIS A O 1
ATOM 584 N N . ASP A 1 73 ? 2.135 5.090 -28.263 1.00 80.31 73 ASP A N 1
ATOM 585 C CA . ASP A 1 73 ? 1.272 5.225 -27.093 1.00 80.31 73 ASP A CA 1
ATOM 586 C C . ASP A 1 73 ? -0.082 4.553 -27.356 1.00 80.31 73 ASP A C 1
ATOM 588 O O . ASP A 1 73 ? -0.887 5.021 -28.162 1.00 80.31 73 ASP A O 1
ATOM 592 N N . ALA A 1 74 ? -0.344 3.462 -26.637 1.00 84.19 74 ALA A N 1
ATOM 593 C CA . ALA A 1 74 ? -1.577 2.694 -26.751 1.00 84.19 74 ALA A CA 1
ATOM 594 C C . ALA A 1 74 ? -2.834 3.484 -26.344 1.00 84.19 74 ALA A C 1
ATOM 596 O O . ALA A 1 74 ? -3.935 3.129 -26.762 1.00 84.19 74 ALA A O 1
ATOM 597 N N . PHE A 1 75 ? -2.695 4.536 -25.530 1.00 85.06 75 PHE A N 1
ATOM 598 C CA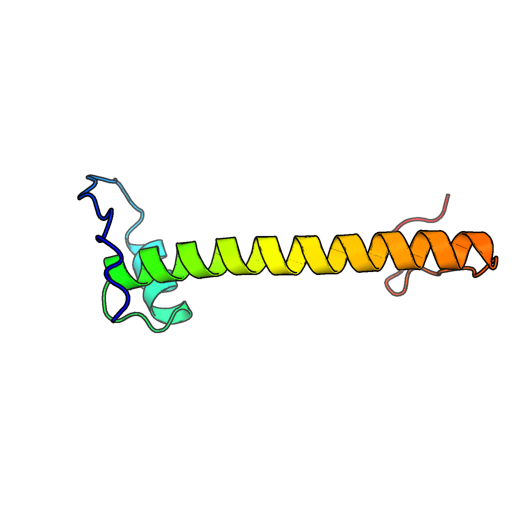 . PHE A 1 75 ? -3.825 5.331 -25.045 1.00 85.06 75 PHE A CA 1
ATOM 599 C C . PHE A 1 75 ? -3.956 6.693 -25.731 1.00 85.06 75 PHE A C 1
ATOM 601 O O . PHE A 1 75 ? -4.955 7.377 -25.502 1.00 85.06 75 PHE A O 1
ATOM 608 N N . GLY A 1 76 ? -2.981 7.084 -26.557 1.00 82.44 76 GLY A N 1
ATOM 609 C CA . GLY A 1 76 ? -2.961 8.365 -27.268 1.00 82.44 76 GLY A CA 1
ATOM 610 C C . GLY A 1 76 ? -3.068 9.592 -26.354 1.00 82.44 76 GLY A C 1
ATOM 611 O O . GLY A 1 76 ? -3.651 10.601 -26.744 1.00 82.44 76 GLY A O 1
ATOM 612 N N . ARG A 1 77 ? -2.584 9.495 -25.111 1.00 83.06 77 ARG A N 1
ATOM 613 C CA . ARG A 1 77 ? -2.609 10.569 -24.102 1.00 83.06 77 ARG A CA 1
ATOM 614 C C . ARG A 1 77 ? -1.258 11.244 -23.913 1.00 83.06 77 ARG A C 1
ATOM 616 O O . ARG A 1 77 ? -1.202 12.340 -23.361 1.00 83.06 77 ARG A O 1
ATOM 623 N N . LEU A 1 78 ? -0.187 10.594 -24.341 1.00 70.25 78 LEU A N 1
ATOM 624 C CA . LEU A 1 78 ? 1.142 11.163 -24.442 1.00 70.25 78 LEU A CA 1
ATOM 625 C C . LEU A 1 78 ? 1.192 11.834 -25.815 1.00 70.25 78 LEU A C 1
ATOM 627 O O . LEU A 1 78 ? 1.332 11.164 -26.834 1.00 70.25 78 LEU A O 1
ATOM 631 N N . GLY A 1 79 ? 0.926 13.142 -25.846 1.00 56.88 79 GLY A N 1
ATOM 632 C CA . GLY A 1 79 ? 0.879 13.918 -27.083 1.00 56.88 79 GLY A CA 1
ATOM 633 C C . GLY A 1 79 ? 2.133 13.704 -27.931 1.00 56.88 79 GLY A C 1
ATOM 634 O O . GLY A 1 79 ? 3.243 13.668 -27.403 1.00 56.88 79 GLY A O 1
ATOM 635 N N . ALA A 1 80 ? 1.928 13.535 -29.236 1.00 55.22 80 ALA A N 1
ATOM 636 C CA . ALA A 1 80 ? 2.997 13.571 -30.217 1.00 55.22 80 ALA A CA 1
ATOM 637 C C . ALA A 1 80 ? 3.555 14.998 -30.292 1.00 55.22 80 ALA A C 1
ATOM 639 O O . ALA A 1 80 ? 2.801 15.929 -30.584 1.00 55.22 80 ALA A O 1
ATOM 640 N N . GLU A 1 81 ? 4.852 15.147 -30.047 1.00 44.50 81 GLU A N 1
ATOM 641 C CA . GLU A 1 81 ? 5.659 16.218 -30.636 1.00 44.50 81 GLU A CA 1
ATOM 642 C C . GLU A 1 81 ? 6.614 15.598 -31.656 1.00 44.50 81 GLU A C 1
ATOM 644 O O . GLU A 1 81 ? 7.243 14.564 -31.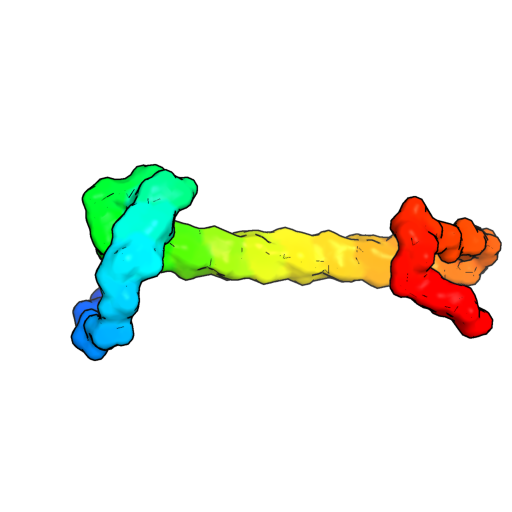318 1.00 44.50 81 GLU A O 1
#

Sequence (81 aa):
MDNTTSQRRNKHLILDQAKLKKAQKVLGAKTETEAIERALDSVIDEDERNRRAWAAHDRFLRAAAREGLQIHDAFGRLGAE